Protein AF-A0A4S8M3P1-F1 (afdb_monomer)

Mean predicted aligned error: 14.75 Å

Solvent-accessible surface area (backbone atoms only — not comparable to full-atom values): 5981 Å² total; per-residue (Å²): 112,68,70,58,55,51,53,52,51,60,42,32,70,36,84,88,34,70,47,25,62,52,47,48,73,71,73,42,89,77,49,73,67,58,51,52,50,52,53,49,51,52,53,50,50,53,54,53,48,54,56,52,50,53,53,49,52,51,51,55,54,56,51,41,70,40,85,92,31,60,85,59,82,70,84,71,87,62,93,62,74,78,78,76,73,85,63,55,74,72,56,48,52,60,59,74,77,104

Foldseek 3Di:
DVVVVVVLVVLLPPPPHPSVVVVCCVPPDDDPVNVVVVVVVVVVVVVVVVVVVVVVVVVVVVQCVPVVCVVPDDDDDDPPPPPPPPDDPVVVVVVVVD

Sequence (98 aa):
EETIVDMIQEAADDPRNTWSRIISGVIGPRTSKEYISAVSAIIRHRWESRGLRKARYFWKKAAKKNPNNVDLVTPSASDLSEFVEVLSPERQRAVEEL

Radius of gyration: 22.59 Å; Cα contacts (8 Å, |Δi|>4): 25; chains: 1; bounding box: 47×36×52 Å

Organism: Dendrothele bispora (strain CBS 962.96) (NCBI:txid1314807)

Structure (mmCIF, N/CA/C/O backbone):
data_AF-A0A4S8M3P1-F1
#
_entry.id   AF-A0A4S8M3P1-F1
#
loop_
_atom_site.group_PDB
_atom_site.id
_atom_site.type_symbol
_atom_site.label_atom_id
_atom_site.label_alt_id
_atom_site.label_comp_id
_atom_site.label_asym_id
_atom_site.label_entity_id
_atom_site.label_seq_id
_atom_site.pdbx_PDB_ins_code
_atom_site.Cartn_x
_atom_site.Cartn_y
_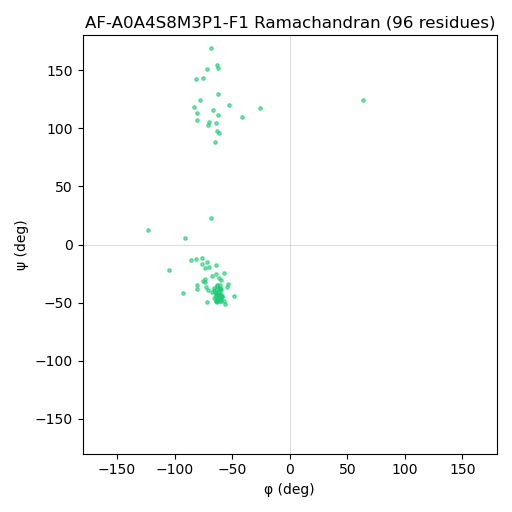atom_site.Cartn_z
_atom_site.occupancy
_atom_site.B_iso_or_equiv
_atom_site.auth_seq_id
_atom_site.auth_comp_id
_atom_site.auth_asym_id
_atom_site.auth_atom_id
_atom_site.pdbx_PDB_model_num
ATOM 1 N N . GLU A 1 1 ? -26.228 -18.543 2.828 1.00 52.44 1 GLU A N 1
ATOM 2 C CA . GLU A 1 1 ? -25.362 -17.382 3.128 1.00 52.44 1 GLU A CA 1
ATOM 3 C C . GLU A 1 1 ? -25.835 -16.643 4.376 1.00 52.44 1 GLU A C 1
ATOM 5 O O . GLU A 1 1 ? -25.005 -16.445 5.252 1.00 52.44 1 GLU A O 1
ATOM 10 N N . GLU A 1 2 ? -27.138 -16.361 4.527 1.00 61.34 2 GLU A N 1
ATOM 11 C CA . GLU A 1 2 ? -27.735 -15.808 5.769 1.00 61.34 2 GLU A CA 1
ATOM 12 C C . GLU A 1 2 ? -27.306 -16.552 7.043 1.00 61.34 2 GLU A C 1
ATOM 14 O O . GLU A 1 2 ? -26.832 -15.936 7.987 1.00 61.34 2 GLU A O 1
ATOM 19 N N . THR A 1 3 ? -27.305 -17.887 7.019 1.00 75.62 3 THR A N 1
ATOM 20 C CA . THR A 1 3 ? -26.980 -18.712 8.196 1.00 75.62 3 THR A CA 1
ATOM 21 C C . THR A 1 3 ? -25.581 -18.485 8.776 1.00 75.62 3 THR A C 1
ATOM 23 O O . THR A 1 3 ? -25.380 -18.664 9.969 1.00 75.62 3 THR A O 1
ATOM 26 N N . ILE A 1 4 ? -24.590 -18.120 7.954 1.00 78.88 4 ILE A N 1
ATOM 27 C CA . ILE A 1 4 ? -23.220 -17.864 8.436 1.00 78.88 4 ILE A CA 1
ATOM 28 C C . ILE A 1 4 ? -23.128 -16.458 9.027 1.00 78.88 4 ILE A C 1
ATOM 30 O O . ILE A 1 4 ? -22.445 -16.256 10.029 1.00 78.88 4 ILE A O 1
ATOM 34 N N . VAL A 1 5 ? -23.814 -15.494 8.413 1.00 77.75 5 VAL A N 1
ATOM 35 C CA . VAL A 1 5 ? -23.860 -14.112 8.900 1.00 77.75 5 VAL A CA 1
ATOM 36 C C . VAL A 1 5 ? -24.533 -14.062 10.271 1.00 77.75 5 VAL A C 1
ATOM 38 O O . VAL A 1 5 ? -23.983 -13.436 11.174 1.00 77.75 5 VAL A O 1
ATOM 41 N N . ASP A 1 6 ? -25.627 -14.799 10.455 1.00 81.19 6 ASP A N 1
ATOM 42 C CA . ASP A 1 6 ? -26.349 -14.881 11.729 1.00 81.19 6 ASP A CA 1
ATOM 43 C C . ASP A 1 6 ? -25.481 -15.499 12.834 1.00 81.19 6 ASP A C 1
ATOM 45 O O . ASP A 1 6 ? -25.391 -14.956 13.933 1.00 81.19 6 ASP A O 1
ATOM 49 N N . MET A 1 7 ? -24.740 -16.571 12.526 1.00 81.25 7 MET A N 1
ATOM 50 C CA . MET A 1 7 ? -23.794 -17.177 13.474 1.00 81.25 7 MET A CA 1
ATOM 51 C C . MET A 1 7 ? -22.660 -16.222 13.867 1.00 81.25 7 MET A C 1
ATOM 53 O O . MET A 1 7 ? -22.190 -16.251 15.004 1.00 81.25 7 MET A O 1
ATOM 57 N N . ILE A 1 8 ? -22.189 -15.388 12.935 1.00 77.56 8 ILE A N 1
ATOM 58 C CA . ILE A 1 8 ? -21.155 -14.384 13.216 1.00 77.56 8 ILE A CA 1
ATOM 59 C C . ILE A 1 8 ? -21.726 -13.261 14.085 1.00 77.56 8 ILE A C 1
ATOM 61 O O . ILE A 1 8 ? -21.031 -12.801 14.987 1.00 77.56 8 ILE A O 1
ATOM 65 N N . GLN A 1 9 ? -22.966 -12.832 13.839 1.00 77.25 9 GLN A N 1
ATOM 66 C CA . GLN A 1 9 ? -23.640 -11.817 14.651 1.00 77.25 9 GLN A CA 1
ATOM 67 C C . GLN A 1 9 ? -23.904 -12.321 16.073 1.00 77.25 9 GLN A C 1
ATOM 69 O O . GLN A 1 9 ? -23.523 -11.657 17.030 1.00 77.25 9 GLN A O 1
ATOM 74 N N . GLU A 1 10 ? -24.421 -13.539 16.227 1.00 81.06 10 GLU A N 1
ATOM 75 C CA . GLU A 1 10 ? -24.655 -14.147 17.541 1.00 81.06 10 GLU A CA 1
ATOM 76 C C . GLU A 1 10 ? -23.338 -14.347 18.317 1.00 81.06 10 GLU A C 1
ATOM 78 O O . GLU A 1 10 ? -23.247 -14.078 19.515 1.00 81.06 10 GLU A O 1
ATOM 83 N N . ALA A 1 11 ? -22.262 -14.730 17.619 1.00 78.50 11 ALA A N 1
ATOM 84 C CA . ALA A 1 11 ? -20.919 -14.793 18.189 1.00 78.50 11 ALA A CA 1
ATOM 85 C C . ALA A 1 11 ? -20.343 -13.410 18.550 1.00 78.50 11 ALA A C 1
ATOM 87 O O . ALA A 1 11 ? -19.480 -13.320 19.425 1.00 78.50 11 ALA A O 1
ATOM 88 N N . ALA A 1 12 ? -20.775 -12.341 17.880 1.00 76.25 12 ALA A N 1
ATOM 89 C CA . ALA A 1 12 ? -20.351 -10.971 18.156 1.00 76.25 12 ALA A CA 1
ATOM 90 C C . ALA A 1 12 ? -21.001 -10.393 19.416 1.00 76.25 12 ALA A C 1
ATOM 92 O O . ALA A 1 12 ? -20.373 -9.578 20.095 1.00 76.25 12 ALA A O 1
ATOM 93 N N . ASP A 1 13 ? -22.225 -10.826 19.718 1.00 79.31 13 ASP A N 1
ATOM 94 C CA . ASP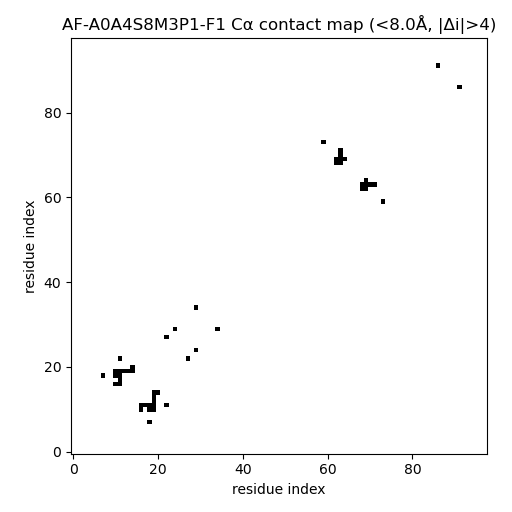 A 1 13 ? -23.014 -10.345 20.851 1.00 79.31 13 ASP A CA 1
ATOM 95 C C . ASP A 1 13 ? -22.541 -10.917 22.198 1.00 79.31 13 ASP A C 1
ATOM 97 O O . ASP A 1 13 ? -22.840 -10.341 23.246 1.00 79.31 13 ASP A O 1
ATOM 101 N N . ASP A 1 14 ? -21.748 -11.998 22.201 1.00 83.50 14 ASP A N 1
ATOM 102 C CA . ASP A 1 14 ? -21.086 -12.499 23.410 1.00 83.50 14 ASP A CA 1
ATOM 103 C C . ASP A 1 14 ? -19.809 -11.684 23.728 1.00 83.50 14 ASP A C 1
ATOM 105 O O . ASP A 1 14 ? -18.795 -11.814 23.029 1.00 83.50 14 ASP A O 1
ATOM 109 N N . PRO A 1 15 ? -19.772 -10.912 24.836 1.00 76.06 15 PRO A N 1
ATOM 110 C CA . PRO A 1 15 ? -18.613 -10.098 25.219 1.00 76.06 15 PRO A CA 1
ATOM 111 C C . PRO A 1 15 ? -17.355 -10.915 25.540 1.00 76.06 15 PRO A C 1
ATOM 113 O O . PRO A 1 15 ? -16.255 -10.366 25.614 1.00 76.06 15 PRO A O 1
ATOM 116 N N . ARG A 1 16 ? -17.501 -12.222 25.790 1.00 81.44 16 ARG A N 1
ATOM 117 C CA . ARG A 1 16 ? -16.380 -13.141 26.041 1.00 81.44 16 ARG A CA 1
ATOM 118 C C . ARG A 1 16 ? -15.789 -13.698 24.752 1.00 81.44 16 ARG A C 1
ATOM 120 O O . ARG A 1 16 ? -14.695 -14.264 24.774 1.00 81.44 16 ARG A O 1
ATOM 127 N N . ASN A 1 17 ? -16.486 -13.530 23.635 1.00 81.69 17 ASN A N 1
ATOM 128 C CA . ASN A 1 17 ? -16.041 -13.994 22.340 1.00 81.69 17 ASN A CA 1
ATOM 129 C C . ASN A 1 17 ? -15.042 -13.004 21.728 1.00 81.69 17 ASN A C 1
ATOM 131 O O . ASN A 1 17 ? -15.189 -11.787 21.823 1.00 81.69 17 ASN A O 1
ATOM 135 N N . THR A 1 18 ? -14.024 -13.528 21.048 1.00 79.38 18 THR A N 1
ATOM 136 C CA . THR A 1 18 ? -13.023 -12.715 20.341 1.00 79.38 18 THR A CA 1
ATOM 137 C C . THR A 1 18 ? -13.660 -11.871 19.231 1.00 79.38 18 THR A C 1
ATOM 139 O O . THR A 1 18 ? -13.180 -10.771 18.944 1.00 79.38 18 THR A O 1
ATOM 142 N N . TRP A 1 19 ? -14.770 -12.344 18.653 1.00 78.00 19 TRP A N 1
ATOM 143 C CA . TRP A 1 19 ? -15.539 -11.623 17.641 1.00 78.00 19 TRP A CA 1
ATOM 144 C C . TRP A 1 19 ? -16.087 -10.285 18.146 1.00 78.00 19 TRP A C 1
ATOM 146 O O . TRP A 1 19 ? -15.974 -9.297 17.423 1.00 78.00 19 TRP A O 1
ATOM 156 N N . SER A 1 20 ? -16.545 -10.197 19.400 1.00 75.00 20 SER A N 1
ATOM 157 C CA . SER A 1 20 ? -17.019 -8.935 19.996 1.00 75.00 20 SER A CA 1
ATOM 158 C C . SER A 1 20 ? -15.927 -7.851 20.022 1.00 75.00 20 SER A C 1
ATOM 160 O O . SER A 1 20 ? -16.171 -6.681 19.710 1.00 75.00 20 SER A O 1
ATOM 162 N N . ARG A 1 21 ? -14.672 -8.239 20.296 1.00 73.69 21 ARG A N 1
ATOM 163 C CA . ARG A 1 21 ? -13.511 -7.332 20.313 1.00 73.69 21 ARG A CA 1
ATOM 164 C C . ARG A 1 21 ? -13.085 -6.896 18.913 1.00 73.69 21 ARG A C 1
ATOM 166 O O . ARG A 1 21 ? -12.644 -5.766 18.726 1.00 73.69 21 ARG A O 1
ATOM 173 N N . ILE A 1 22 ? -13.184 -7.793 17.934 1.00 76.94 22 ILE A N 1
ATOM 174 C CA . ILE A 1 22 ? -12.835 -7.486 16.542 1.00 76.94 22 ILE A CA 1
ATOM 175 C C . ILE A 1 22 ? -13.894 -6.561 15.938 1.00 76.94 22 ILE A C 1
ATOM 177 O O . ILE A 1 22 ? -13.555 -5.521 15.379 1.00 76.94 22 ILE A O 1
ATOM 181 N N . ILE A 1 23 ? -15.173 -6.904 16.086 1.00 73.50 23 ILE A N 1
ATOM 182 C CA . ILE A 1 23 ? -16.284 -6.188 15.455 1.00 73.50 23 ILE A CA 1
ATOM 183 C C . ILE A 1 23 ? -16.439 -4.782 16.035 1.00 73.50 23 ILE A C 1
ATOM 185 O O . ILE A 1 23 ? -16.591 -3.832 15.269 1.00 73.50 23 ILE A O 1
ATOM 189 N N . SER A 1 24 ? -16.293 -4.606 17.351 1.00 67.25 24 SER A N 1
ATOM 190 C CA . SER A 1 24 ? -16.285 -3.270 17.967 1.00 67.25 24 SER A CA 1
ATOM 191 C C . SER A 1 24 ? -15.144 -2.379 17.458 1.00 67.25 24 SER A C 1
ATOM 193 O O . SER A 1 24 ? -15.359 -1.188 17.258 1.00 67.25 24 SER A O 1
ATOM 195 N N . GLY A 1 25 ? -13.964 -2.931 17.157 1.00 66.88 25 GLY A N 1
ATOM 196 C CA . GLY A 1 25 ? -12.867 -2.181 16.527 1.00 66.88 25 GLY A CA 1
ATOM 197 C C . GLY A 1 25 ? -13.079 -1.874 15.036 1.00 66.88 25 GLY A C 1
ATOM 198 O O . GLY A 1 25 ? -12.454 -0.963 14.494 1.00 66.88 25 GLY A O 1
ATOM 199 N N . VAL A 1 26 ? -13.958 -2.622 14.360 1.00 69.31 26 VAL A N 1
ATOM 200 C CA . VAL A 1 26 ? -14.255 -2.458 12.926 1.00 69.31 26 VAL A CA 1
ATOM 201 C C . VAL A 1 26 ? -15.448 -1.524 12.687 1.00 69.31 26 VAL A C 1
ATOM 203 O O . VAL A 1 26 ? -15.385 -0.696 11.777 1.00 69.31 26 VAL A O 1
ATOM 206 N N . ILE A 1 27 ? -16.508 -1.647 13.494 1.00 69.69 27 ILE A N 1
ATOM 207 C CA . ILE A 1 27 ? -17.795 -0.941 13.346 1.00 69.69 27 ILE A CA 1
ATOM 208 C C . ILE A 1 27 ? -17.944 0.203 14.363 1.00 69.69 27 ILE A C 1
ATOM 210 O O . ILE A 1 27 ? -18.712 1.138 14.142 1.00 69.69 27 ILE A O 1
ATOM 214 N N . GLY A 1 28 ? -17.209 0.160 15.475 1.00 68.69 28 GLY A N 1
ATOM 215 C CA . GLY A 1 28 ? -17.284 1.176 16.519 1.00 68.69 28 GLY A CA 1
ATOM 216 C C . GLY A 1 28 ? -16.724 2.542 16.101 1.00 68.69 28 GLY A C 1
ATOM 217 O O . GLY A 1 28 ? -16.079 2.683 15.055 1.00 68.69 28 GLY A O 1
ATOM 218 N N . PRO A 1 29 ? -16.963 3.583 16.919 1.00 69.56 29 PRO A N 1
ATOM 219 C CA . PRO A 1 29 ? -16.484 4.927 16.639 1.00 69.56 29 PRO A CA 1
ATOM 220 C C . PRO A 1 29 ? -14.955 4.938 16.609 1.00 69.56 29 PRO A C 1
ATOM 222 O O . PRO A 1 29 ? -14.298 4.777 17.638 1.00 69.56 29 PRO A O 1
ATOM 225 N N . ARG A 1 30 ? -14.385 5.149 15.418 1.00 71.62 30 ARG A N 1
ATOM 226 C CA . ARG A 1 30 ? -12.936 5.289 15.267 1.00 71.62 30 ARG A CA 1
ATOM 227 C C . ARG A 1 30 ? -12.450 6.496 16.043 1.00 71.62 30 ARG A C 1
ATOM 229 O O . ARG A 1 30 ? -12.952 7.611 15.883 1.00 71.62 30 ARG A O 1
ATOM 236 N N . THR A 1 31 ? -11.425 6.286 16.850 1.00 78.38 31 THR A N 1
ATOM 237 C CA . THR A 1 31 ? -10.776 7.382 17.556 1.00 78.38 31 THR A CA 1
ATOM 238 C C . THR A 1 31 ? -9.970 8.230 16.569 1.00 78.38 31 THR A C 1
ATOM 240 O O . THR A 1 31 ? -9.440 7.739 15.570 1.00 78.38 31 THR A O 1
ATOM 243 N N . SER A 1 32 ? -9.812 9.523 16.863 1.00 81.94 32 SER A N 1
ATOM 244 C CA . SER A 1 32 ? -8.980 10.423 16.044 1.00 81.94 32 SER A CA 1
ATOM 245 C C . SER A 1 32 ? -7.548 9.883 15.852 1.00 81.94 32 SER A C 1
ATOM 247 O O . SER A 1 32 ? -6.968 9.994 14.772 1.00 81.94 32 SER A O 1
ATOM 249 N N . LYS A 1 33 ? -7.004 9.190 16.864 1.00 84.44 33 LYS A N 1
ATOM 250 C CA . LYS A 1 33 ? -5.684 8.540 16.806 1.00 84.44 33 LYS A CA 1
ATOM 251 C C . LYS A 1 33 ? -5.621 7.417 15.768 1.00 84.44 33 LYS A C 1
ATOM 253 O O . LYS A 1 33 ? -4.648 7.338 15.021 1.00 84.44 33 LYS A O 1
ATOM 258 N N . GLU A 1 34 ? -6.645 6.569 15.699 1.00 81.88 34 GLU A N 1
ATOM 259 C CA . GLU A 1 34 ? -6.724 5.483 14.712 1.00 81.88 34 GLU A CA 1
ATOM 260 C C . GLU A 1 34 ? -6.838 6.030 13.292 1.00 81.88 34 GLU A C 1
ATOM 262 O O . GLU A 1 34 ? -6.183 5.522 12.384 1.00 81.88 34 GLU A O 1
ATOM 267 N N . TYR A 1 35 ? -7.599 7.111 13.107 1.00 84.25 35 TYR A N 1
ATOM 268 C CA . TYR A 1 35 ? -7.705 7.772 11.811 1.00 84.25 35 TYR A CA 1
ATOM 269 C C . TYR A 1 35 ? -6.361 8.353 11.355 1.00 84.25 35 TYR A C 1
ATOM 271 O O . TYR A 1 35 ? -5.920 8.093 10.237 1.00 84.25 35 TYR A O 1
ATOM 279 N N . ILE A 1 36 ? -5.665 9.080 12.233 1.00 88.75 36 ILE A N 1
ATOM 280 C CA . ILE A 1 36 ? -4.334 9.634 11.941 1.00 88.75 36 ILE A CA 1
ATOM 281 C C . ILE A 1 36 ? -3.338 8.517 11.616 1.00 88.75 36 ILE A C 1
ATOM 283 O O . ILE A 1 36 ? -2.574 8.635 10.655 1.00 88.75 36 ILE A O 1
ATOM 287 N N . SER A 1 37 ? -3.361 7.424 12.383 1.00 88.12 37 SER A N 1
ATOM 288 C CA . SER A 1 37 ? -2.519 6.251 12.134 1.00 88.12 37 SER A CA 1
ATOM 289 C C . SER A 1 37 ? -2.795 5.647 10.754 1.00 88.12 37 SER A C 1
ATOM 291 O O . SER A 1 37 ? -1.866 5.459 9.967 1.00 88.12 37 SER A O 1
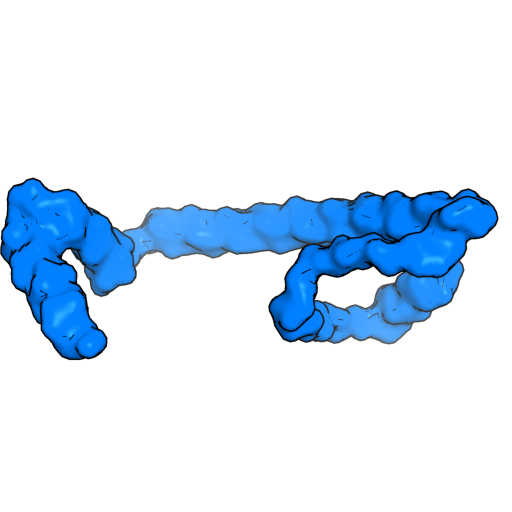ATOM 293 N N . ALA A 1 38 ? -4.069 5.436 10.409 1.00 86.31 38 ALA A N 1
ATOM 294 C CA . ALA A 1 38 ? -4.473 4.891 9.117 1.00 86.31 38 ALA A CA 1
ATOM 295 C C . ALA A 1 38 ? -4.050 5.797 7.951 1.00 86.31 38 ALA A C 1
ATOM 297 O O . ALA A 1 38 ? -3.446 5.328 6.987 1.00 86.31 38 ALA A O 1
ATOM 298 N N . VAL A 1 39 ? -4.297 7.107 8.052 1.00 90.25 39 VAL A N 1
ATOM 299 C CA . VAL A 1 39 ? -3.871 8.086 7.040 1.00 90.25 39 VAL A CA 1
ATOM 300 C C . VAL A 1 39 ? -2.349 8.076 6.879 1.00 90.25 39 VAL A C 1
ATOM 302 O O . VAL A 1 39 ? -1.849 8.039 5.754 1.00 90.25 39 VAL A O 1
ATOM 305 N N . SER A 1 40 ? -1.604 8.047 7.984 1.00 92.31 40 SER A N 1
ATOM 306 C CA . SER A 1 40 ? -0.137 8.013 7.958 1.00 92.31 40 SER A CA 1
ATOM 307 C C . SER A 1 40 ? 0.387 6.736 7.301 1.00 92.31 40 SER A C 1
ATOM 309 O O . SER A 1 40 ? 1.289 6.801 6.462 1.00 92.31 40 SER A O 1
ATOM 311 N N . ALA A 1 41 ? -0.212 5.585 7.617 1.00 91.31 41 ALA A N 1
ATOM 312 C CA . ALA A 1 41 ? 0.118 4.306 6.997 1.00 91.31 41 ALA A CA 1
ATOM 313 C C . ALA A 1 41 ? -0.145 4.327 5.483 1.00 91.31 41 ALA A C 1
ATOM 315 O O . ALA A 1 41 ? 0.711 3.909 4.705 1.00 91.31 41 ALA A O 1
ATOM 316 N N . ILE A 1 42 ? -1.279 4.886 5.049 1.00 92.19 42 ILE A N 1
ATOM 317 C CA . ILE A 1 42 ? -1.618 5.028 3.624 1.00 92.19 42 ILE A CA 1
ATOM 318 C C . ILE A 1 42 ? -0.600 5.920 2.906 1.00 92.19 42 ILE A C 1
ATOM 320 O O . ILE A 1 42 ? -0.114 5.564 1.831 1.00 92.19 42 ILE A O 1
ATOM 324 N N . ILE A 1 43 ? -0.258 7.076 3.483 1.00 92.38 43 ILE A N 1
ATOM 325 C CA . ILE A 1 43 ? 0.729 7.992 2.896 1.00 92.38 43 ILE A CA 1
ATOM 326 C C . ILE A 1 43 ? 2.082 7.28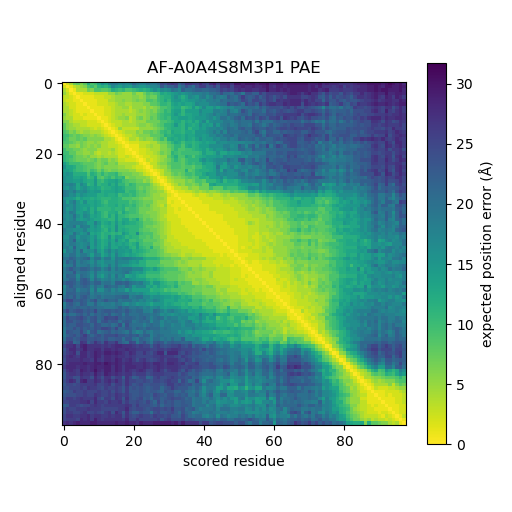9 2.772 1.00 92.38 43 ILE A C 1
ATOM 328 O O . ILE A 1 43 ? 2.674 7.296 1.692 1.00 92.38 43 ILE A O 1
ATOM 332 N N . ARG A 1 44 ? 2.544 6.631 3.839 1.00 92.44 44 ARG A N 1
ATOM 333 C CA . ARG A 1 44 ? 3.799 5.874 3.843 1.00 92.44 44 ARG A CA 1
ATOM 334 C C . ARG A 1 44 ? 3.815 4.796 2.758 1.00 92.44 44 ARG A C 1
ATOM 336 O O . ARG A 1 44 ? 4.749 4.757 1.959 1.00 92.44 44 ARG A O 1
ATOM 343 N N . HIS A 1 45 ? 2.759 3.992 2.658 1.00 90.06 45 HIS A N 1
ATOM 344 C CA . HIS A 1 45 ? 2.653 2.964 1.624 1.00 90.06 45 HIS A CA 1
ATOM 345 C C . HIS A 1 45 ? 2.687 3.540 0.208 1.00 90.06 45 HIS A C 1
ATOM 347 O O . HIS A 1 45 ? 3.307 2.947 -0.676 1.00 90.06 45 HIS A O 1
ATOM 353 N N . ARG A 1 46 ? 2.071 4.705 -0.034 1.00 87.00 46 ARG A N 1
ATOM 354 C CA . ARG A 1 46 ? 2.151 5.382 -1.341 1.00 87.00 46 ARG A CA 1
ATOM 355 C C . ARG A 1 46 ? 3.581 5.795 -1.679 1.00 87.00 46 ARG A C 1
ATOM 357 O O . ARG A 1 46 ? 4.008 5.634 -2.822 1.00 87.00 46 ARG A O 1
ATOM 364 N N . TRP A 1 47 ? 4.324 6.307 -0.702 1.00 86.12 47 TRP A N 1
ATOM 365 C CA . TRP A 1 47 ? 5.732 6.666 -0.873 1.00 86.12 47 TRP A CA 1
ATOM 366 C C . TRP A 1 47 ? 6.600 5.448 -1.198 1.00 86.12 47 TRP A C 1
ATOM 368 O O . TRP A 1 47 ? 7.324 5.458 -2.195 1.00 86.12 47 TRP A O 1
ATOM 378 N N . GLU A 1 48 ? 6.472 4.379 -0.415 1.00 87.44 48 GLU A N 1
ATOM 379 C CA . GLU A 1 48 ? 7.213 3.131 -0.624 1.00 87.44 48 GLU A CA 1
ATOM 380 C C . GLU A 1 48 ? 6.872 2.499 -1.986 1.00 87.44 48 GLU A C 1
ATOM 382 O O . GLU A 1 48 ? 7.765 2.137 -2.757 1.00 87.44 48 GLU A O 1
ATOM 387 N N . SER A 1 49 ? 5.585 2.469 -2.348 1.00 84.81 49 SER A N 1
ATOM 388 C CA . SER A 1 49 ? 5.114 1.922 -3.629 1.00 84.81 49 SER A CA 1
ATOM 389 C C . SER A 1 49 ? 5.678 2.677 -4.832 1.00 84.81 49 SER A C 1
ATOM 391 O O . SER A 1 49 ? 6.049 2.060 -5.831 1.00 84.81 49 SER A O 1
ATOM 393 N N . ARG A 1 50 ? 5.803 4.010 -4.748 1.00 82.00 50 ARG A N 1
ATOM 394 C CA . ARG A 1 50 ? 6.418 4.822 -5.812 1.00 82.00 50 ARG A CA 1
ATOM 395 C C . ARG A 1 50 ? 7.887 4.467 -6.033 1.00 82.00 50 ARG A C 1
ATOM 397 O O . ARG A 1 50 ? 8.315 4.359 -7.183 1.00 82.00 50 ARG A O 1
ATOM 404 N N . GLY A 1 51 ? 8.647 4.269 -4.955 1.00 79.75 51 GLY A N 1
ATOM 405 C CA . GLY A 1 51 ? 10.048 3.847 -5.036 1.00 79.75 51 GLY A CA 1
ATOM 406 C C . GLY A 1 51 ? 10.190 2.467 -5.679 1.00 79.75 51 GLY A C 1
ATOM 407 O O . GLY A 1 51 ? 10.932 2.295 -6.650 1.00 79.75 51 GLY A O 1
ATOM 408 N N . LEU A 1 52 ? 9.396 1.505 -5.205 1.00 81.62 52 LEU A N 1
ATOM 409 C CA . LEU A 1 52 ? 9.389 0.140 -5.730 1.00 81.62 52 LEU A CA 1
ATOM 410 C C . LEU A 1 52 ? 8.946 0.075 -7.198 1.00 81.62 52 LEU A C 1
ATOM 412 O O . LEU A 1 52 ? 9.505 -0.709 -7.962 1.00 81.62 52 LEU A O 1
ATOM 416 N N . ARG A 1 53 ? 8.005 0.926 -7.633 1.00 80.25 53 ARG A N 1
ATOM 417 C CA . ARG A 1 53 ? 7.560 0.993 -9.037 1.00 80.25 53 ARG A CA 1
ATOM 418 C C . ARG A 1 53 ? 8.710 1.345 -9.981 1.00 80.25 53 ARG A C 1
ATOM 420 O O . ARG A 1 53 ? 8.868 0.685 -11.008 1.00 80.25 53 ARG A O 1
ATOM 427 N N . LYS A 1 54 ? 9.536 2.333 -9.622 1.00 74.06 54 LYS A N 1
ATOM 428 C CA . LYS A 1 54 ? 10.707 2.733 -10.422 1.00 74.06 54 LYS A CA 1
ATOM 429 C C . LYS A 1 54 ? 11.743 1.617 -10.500 1.00 74.06 54 LYS A C 1
ATOM 431 O O . LYS A 1 54 ? 12.168 1.260 -11.597 1.00 74.06 54 LYS A O 1
ATOM 436 N N . ALA A 1 55 ? 12.096 1.033 -9.354 1.00 77.88 55 ALA A N 1
ATOM 437 C CA . ALA A 1 55 ? 13.038 -0.081 -9.300 1.00 77.88 55 ALA A CA 1
ATOM 438 C C . ALA A 1 55 ? 12.538 -1.265 -10.139 1.00 77.88 55 ALA A C 1
ATOM 440 O O . ALA A 1 55 ? 13.275 -1.815 -10.952 1.00 77.88 55 ALA A O 1
ATOM 441 N N . ARG A 1 56 ? 11.255 -1.612 -10.018 1.00 80.19 56 ARG A N 1
ATOM 442 C CA . ARG A 1 56 ? 10.646 -2.690 -10.794 1.00 80.19 56 ARG A CA 1
ATOM 443 C C . ARG A 1 56 ? 10.689 -2.429 -12.294 1.00 80.19 56 ARG A C 1
ATOM 445 O O . ARG A 1 56 ? 10.998 -3.343 -13.050 1.00 80.19 56 ARG A O 1
ATOM 452 N N . TYR A 1 57 ? 10.362 -1.215 -12.727 1.00 76.56 57 TYR A N 1
ATOM 453 C CA . TYR A 1 57 ? 10.411 -0.850 -14.139 1.00 76.56 57 TYR A CA 1
ATOM 454 C C . TYR A 1 57 ? 11.833 -0.956 -14.696 1.00 76.56 57 TYR A C 1
ATOM 456 O O . TYR A 1 57 ? 12.038 -1.577 -15.739 1.00 76.56 57 TYR A O 1
ATOM 464 N N . PHE A 1 58 ? 12.815 -0.433 -13.954 1.00 77.62 58 PHE A N 1
ATOM 465 C CA . PHE A 1 58 ? 14.229 -0.559 -14.291 1.00 77.62 58 PHE A CA 1
ATOM 466 C C . PHE A 1 58 ? 14.641 -2.027 -14.448 1.00 77.62 58 PHE A C 1
ATOM 468 O O . PHE A 1 58 ? 15.171 -2.403 -15.490 1.00 77.62 58 PHE A O 1
ATOM 475 N N . TRP A 1 59 ? 14.333 -2.875 -13.463 1.00 77.88 59 TRP A N 1
ATOM 476 C CA . TRP A 1 59 ? 14.691 -4.293 -13.508 1.00 77.88 59 TRP A CA 1
ATOM 477 C C . TRP A 1 59 ? 13.964 -5.057 -14.617 1.00 77.88 59 TRP A C 1
ATOM 479 O O . TRP A 1 59 ? 14.582 -5.884 -15.280 1.00 77.88 59 TRP A O 1
ATOM 489 N N . LYS A 1 60 ? 12.690 -4.744 -14.890 1.00 79.06 60 LYS A N 1
ATOM 490 C CA . LYS A 1 60 ? 11.953 -5.310 -16.033 1.00 79.06 60 LYS A CA 1
ATOM 491 C C . LYS A 1 60 ? 12.616 -4.951 -17.362 1.00 79.06 60 LYS A C 1
ATOM 493 O O . LYS A 1 60 ? 12.806 -5.827 -18.201 1.00 79.06 60 LYS A O 1
ATOM 498 N N . LYS A 1 61 ? 12.999 -3.686 -17.550 1.00 80.00 61 LYS A N 1
ATOM 499 C CA . LYS A 1 61 ? 13.721 -3.245 -18.750 1.00 80.00 61 LYS A CA 1
ATOM 500 C C . LYS A 1 61 ? 15.097 -3.893 -18.859 1.00 80.00 61 LYS A C 1
ATOM 502 O O . LYS A 1 61 ? 15.449 -4.381 -19.926 1.00 80.00 61 LYS A O 1
ATOM 507 N N . ALA A 1 62 ? 15.856 -3.930 -17.767 1.00 81.12 62 ALA A N 1
ATOM 508 C CA . ALA A 1 62 ? 17.175 -4.551 -17.731 1.00 81.12 62 ALA A CA 1
ATOM 509 C C . ALA A 1 62 ? 17.109 -6.049 -18.067 1.00 81.12 62 ALA A C 1
ATOM 511 O O . ALA A 1 62 ? 17.906 -6.522 -18.870 1.00 81.12 62 ALA A O 1
ATOM 512 N N . ALA A 1 63 ? 16.123 -6.775 -17.531 1.00 78.44 63 ALA A N 1
ATOM 513 C CA . ALA A 1 63 ? 15.927 -8.193 -17.822 1.00 78.44 63 ALA A CA 1
ATOM 514 C C . ALA A 1 63 ? 15.676 -8.455 -19.315 1.00 78.44 63 ALA A C 1
ATOM 516 O O . ALA A 1 63 ? 16.246 -9.396 -19.862 1.00 78.44 63 ALA A O 1
ATOM 517 N N . LYS A 1 64 ? 14.900 -7.590 -19.984 1.00 80.50 64 LYS A N 1
ATOM 518 C CA . LYS A 1 64 ? 14.615 -7.686 -21.427 1.00 80.50 64 LYS A CA 1
ATOM 519 C C . LYS A 1 64 ? 15.796 -7.339 -22.337 1.00 80.50 64 LYS A C 1
ATOM 521 O O . LYS A 1 64 ? 15.746 -7.654 -23.519 1.00 80.50 64 LYS A O 1
ATOM 526 N N . LYS A 1 65 ? 16.860 -6.708 -21.823 1.00 82.19 65 LYS A N 1
ATOM 527 C CA . LYS A 1 65 ? 18.092 -6.474 -22.604 1.00 82.19 65 LYS A CA 1
ATOM 528 C C . LYS A 1 65 ? 18.863 -7.768 -22.878 1.00 82.19 65 LYS A C 1
ATOM 530 O O . LYS A 1 65 ? 19.699 -7.788 -23.774 1.00 82.19 65 LYS A O 1
ATOM 535 N N . ASN A 1 66 ? 18.614 -8.831 -22.110 1.00 81.56 66 ASN A N 1
ATOM 536 C CA . ASN A 1 66 ? 19.190 -10.140 -22.386 1.00 81.56 66 ASN A CA 1
ATOM 537 C C . ASN A 1 66 ? 18.403 -10.807 -23.535 1.00 81.56 66 ASN A C 1
ATOM 539 O O . ASN A 1 66 ? 17.190 -10.978 -23.385 1.00 81.56 66 ASN A O 1
ATOM 543 N N . PRO A 1 67 ? 19.058 -11.218 -24.638 1.00 84.75 67 PRO A N 1
ATOM 544 C CA . PRO A 1 67 ? 18.390 -11.834 -25.788 1.00 84.75 67 PRO A CA 1
ATOM 545 C C . PRO A 1 67 ? 17.590 -13.097 -25.434 1.00 84.75 67 PRO A C 1
ATOM 547 O O . PRO A 1 67 ? 16.601 -13.391 -26.094 1.00 84.75 67 PRO A O 1
ATOM 550 N N . ASN A 1 68 ? 17.939 -13.797 -24.350 1.00 84.12 68 ASN A N 1
ATOM 551 C CA . ASN A 1 68 ? 17.210 -14.986 -23.893 1.00 84.12 68 ASN A CA 1
ATOM 552 C C . ASN A 1 68 ? 15.876 -14.667 -23.189 1.00 84.12 68 ASN A C 1
ATOM 554 O O . ASN A 1 68 ? 15.090 -15.573 -22.934 1.00 84.12 68 ASN A O 1
ATOM 558 N N . ASN A 1 69 ? 15.624 -13.399 -22.850 1.00 79.50 69 ASN A N 1
ATOM 559 C CA . ASN A 1 69 ? 14.497 -12.973 -22.015 1.00 79.50 69 ASN A CA 1
ATOM 560 C C . ASN A 1 69 ? 13.591 -11.940 -22.707 1.00 79.50 69 ASN A C 1
ATOM 562 O O . ASN A 1 69 ? 12.773 -11.303 -22.040 1.00 79.50 69 ASN A O 1
ATOM 566 N N . VAL A 1 70 ? 13.745 -11.729 -24.017 1.00 78.62 70 VAL A N 1
ATOM 567 C CA . VAL A 1 70 ? 13.008 -10.692 -24.766 1.00 78.62 70 VAL A CA 1
ATOM 568 C C . VAL A 1 70 ? 11.495 -10.914 -24.671 1.00 78.62 70 VAL A C 1
ATOM 570 O O . VAL A 1 70 ? 10.752 -9.987 -24.332 1.00 78.62 70 VAL A O 1
ATOM 573 N N . ASP A 1 71 ? 11.071 -12.167 -24.846 1.00 78.25 71 ASP A N 1
ATOM 574 C CA . ASP A 1 71 ? 9.664 -12.584 -24.819 1.00 78.25 71 ASP A CA 1
ATOM 575 C C . ASP A 1 71 ? 9.186 -13.009 -23.421 1.00 78.25 71 ASP A C 1
ATOM 577 O O . ASP A 1 71 ? 8.056 -13.466 -23.243 1.00 78.25 71 ASP A O 1
ATOM 581 N N . LEU A 1 72 ? 10.029 -12.846 -22.393 1.00 77.44 72 LEU A N 1
ATOM 582 C CA . LEU A 1 72 ? 9.686 -13.223 -21.028 1.00 77.44 72 LEU A CA 1
ATOM 583 C C . LEU A 1 72 ? 8.613 -12.274 -20.472 1.00 77.44 72 LEU A C 1
ATOM 585 O O . LEU A 1 72 ? 8.877 -11.124 -20.093 1.00 77.44 72 LEU A O 1
ATOM 589 N N . VAL A 1 73 ? 7.380 -12.774 -20.389 1.00 68.06 73 VAL A N 1
ATOM 590 C CA . VAL A 1 73 ? 6.261 -12.084 -19.742 1.00 68.06 73 VAL A CA 1
ATOM 591 C C . VAL A 1 73 ? 6.496 -12.092 -18.234 1.00 68.06 73 VAL A C 1
ATOM 593 O O . VAL A 1 73 ? 6.309 -13.097 -17.555 1.00 68.06 73 VAL A O 1
ATOM 596 N N . THR A 1 74 ? 6.928 -10.954 -17.688 1.00 61.84 74 THR A N 1
ATOM 597 C CA . THR A 1 74 ? 7.067 -10.800 -16.236 1.00 61.84 74 THR A CA 1
ATOM 598 C C . THR A 1 74 ? 5.713 -10.438 -15.633 1.00 61.84 74 THR A C 1
ATOM 600 O O . THR A 1 74 ? 5.203 -9.353 -15.950 1.00 61.84 74 THR A O 1
ATOM 603 N N . PRO A 1 75 ? 5.136 -11.271 -14.743 1.00 59.47 75 PRO A N 1
ATOM 604 C CA . PRO A 1 75 ? 3.860 -10.959 -14.117 1.00 59.47 75 PRO A CA 1
ATOM 605 C C . PRO A 1 75 ? 3.930 -9.565 -13.484 1.00 59.47 75 PRO A C 1
ATOM 607 O O . PRO A 1 75 ? 4.815 -9.238 -12.678 1.00 59.47 75 PRO A O 1
ATOM 610 N N . SER A 1 76 ? 3.055 -8.673 -13.952 1.00 57.91 76 SER A N 1
ATOM 611 C CA . SER A 1 76 ? 2.782 -7.410 -13.274 1.00 57.91 76 SER A CA 1
ATOM 612 C C . SER A 1 76 ? 2.181 -7.714 -11.903 1.00 57.91 76 SER A C 1
ATOM 614 O O . SER A 1 76 ? 1.630 -8.785 -11.680 1.00 57.91 76 SER A O 1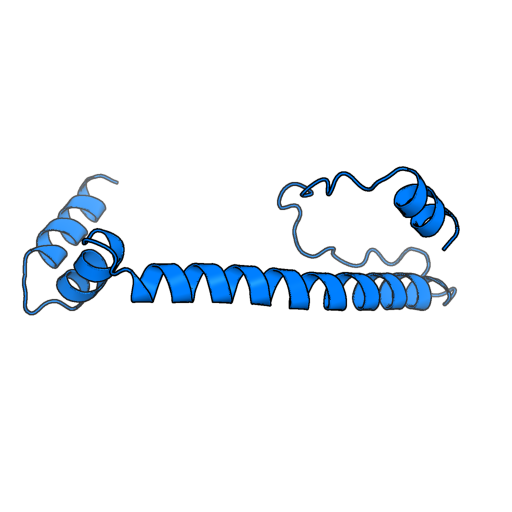
ATOM 616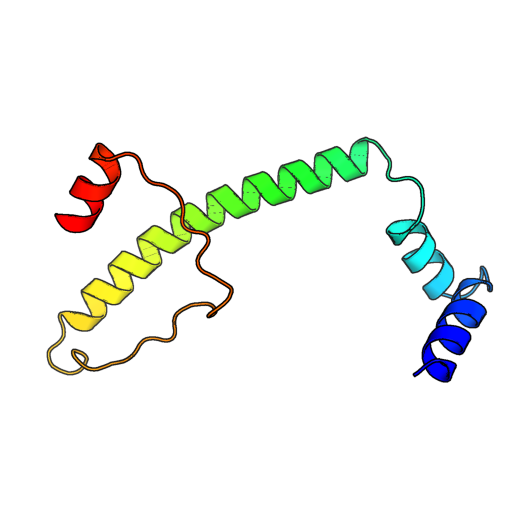 N N . ALA A 1 77 ? 2.342 -6.802 -10.944 1.00 52.19 77 ALA A N 1
ATOM 617 C CA . ALA A 1 77 ? 1.657 -6.970 -9.672 1.00 52.19 77 ALA A CA 1
ATOM 618 C C . ALA A 1 77 ? 0.271 -6.470 -10.003 1.00 52.19 77 ALA A C 1
ATOM 620 O O . ALA A 1 77 ? 0.122 -5.272 -10.228 1.00 52.19 77 ALA A O 1
ATOM 621 N N . SER A 1 78 ? -0.648 -7.425 -10.100 1.00 46.81 78 SER A N 1
ATOM 622 C CA . SER A 1 78 ? -2.092 -7.259 -10.159 1.00 46.81 78 SER A CA 1
ATOM 623 C C . SER A 1 78 ? -2.662 -6.506 -11.368 1.00 46.81 78 SER A C 1
ATOM 625 O O . SER A 1 78 ? -2.406 -5.320 -11.539 1.00 46.81 78 SER A O 1
ATOM 627 N N . ASP A 1 79 ? -3.580 -7.162 -12.084 1.00 46.72 79 ASP A N 1
ATOM 628 C CA . ASP A 1 79 ? -4.622 -6.543 -12.929 1.00 46.72 79 ASP A CA 1
ATOM 629 C C . ASP A 1 79 ? -5.683 -5.796 -12.087 1.00 46.72 79 ASP A C 1
ATOM 631 O O . ASP A 1 79 ? -6.827 -5.613 -12.501 1.00 46.72 79 ASP A O 1
ATOM 635 N N . LEU A 1 80 ? -5.338 -5.383 -10.861 1.00 48.34 80 LEU A N 1
ATOM 636 C CA . LEU A 1 80 ? -6.166 -4.453 -10.107 1.00 48.34 80 LEU A CA 1
ATOM 637 C C . LEU A 1 80 ? -6.107 -3.146 -10.883 1.00 48.34 80 LEU A C 1
ATOM 639 O O . LEU A 1 80 ? -5.009 -2.610 -11.041 1.00 48.34 80 LEU A O 1
ATOM 643 N N . SER A 1 81 ? -7.268 -2.723 -11.403 1.00 41.56 81 SER A N 1
ATOM 644 C CA . SER A 1 81 ? -7.451 -1.605 -12.332 1.00 41.56 81 SER A CA 1
ATOM 645 C C . SER A 1 81 ? -6.340 -0.581 -12.180 1.00 41.56 81 SER A C 1
ATOM 647 O O . SER A 1 81 ? -6.184 -0.022 -11.087 1.00 41.56 81 SER A O 1
ATOM 649 N N . GLU A 1 82 ? -5.564 -0.378 -13.245 1.00 48.53 82 GLU A N 1
ATOM 650 C CA . GLU A 1 82 ? -4.541 0.654 -13.295 1.00 48.53 82 GLU A CA 1
ATOM 651 C C . GLU A 1 82 ? -5.112 1.918 -12.658 1.00 48.53 82 GLU A C 1
ATOM 653 O O . GLU A 1 82 ? -6.022 2.551 -13.191 1.00 48.53 82 GLU A O 1
ATOM 658 N N . PHE A 1 83 ? -4.608 2.278 -11.477 1.00 50.12 83 PHE A N 1
ATOM 659 C CA . PHE A 1 83 ? -4.725 3.651 -11.034 1.00 50.12 83 PHE A CA 1
ATOM 660 C C . P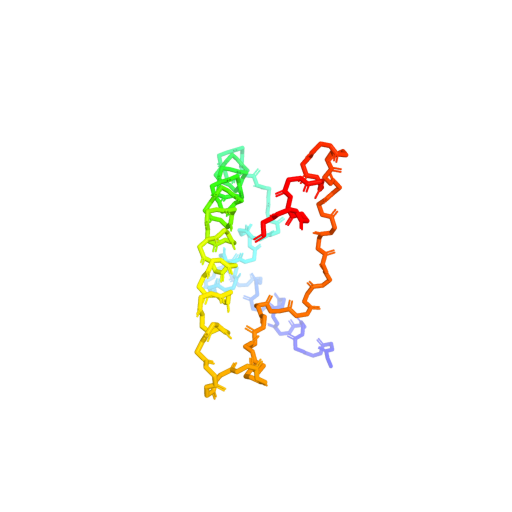HE A 1 83 ? -3.966 4.442 -12.093 1.00 50.12 83 PHE A C 1
ATOM 662 O O . PHE A 1 83 ? -2.733 4.497 -12.070 1.00 50.12 83 PHE A O 1
ATOM 669 N N . VAL A 1 84 ? -4.707 4.971 -13.069 1.00 56.28 84 VAL A N 1
ATOM 670 C CA . VAL A 1 84 ? -4.203 5.907 -14.063 1.00 56.28 84 VAL A CA 1
ATOM 671 C C . VAL A 1 84 ? -3.816 7.146 -13.274 1.00 56.28 84 VAL A C 1
ATOM 673 O O . VAL A 1 84 ? -4.622 8.031 -12.994 1.00 56.28 84 VAL A O 1
ATOM 676 N N . GLU A 1 85 ? -2.574 7.159 -12.798 1.00 62.78 85 GLU A N 1
ATOM 677 C CA . GLU A 1 85 ? -1.960 8.356 -12.256 1.00 62.78 85 GLU A CA 1
ATOM 678 C C . GLU A 1 85 ? -1.886 9.322 -13.435 1.00 62.78 85 GLU A C 1
ATOM 680 O O . GLU A 1 85 ? -1.094 9.117 -14.351 1.00 62.78 85 GLU A O 1
ATOM 685 N N . VAL A 1 86 ? -2.776 10.318 -13.459 1.00 72.38 86 VAL A N 1
ATOM 686 C CA . VAL A 1 86 ? -2.766 11.370 -14.478 1.00 72.38 86 VAL A CA 1
ATOM 687 C C . VAL A 1 86 ? -1.451 12.124 -14.316 1.00 72.38 86 VAL A C 1
ATOM 689 O O . VAL A 1 86 ? -1.289 12.956 -13.420 1.00 72.38 86 VAL A O 1
ATOM 692 N N . LEU A 1 87 ? -0.468 11.758 -15.134 1.00 70.81 87 LEU A N 1
ATOM 693 C CA . LEU A 1 87 ? 0.827 12.411 -15.167 1.00 70.81 87 LEU A CA 1
ATOM 694 C C . LEU A 1 87 ? 0.677 13.754 -15.880 1.00 70.81 87 LEU A C 1
ATOM 696 O O . LEU A 1 87 ? -0.073 13.891 -16.846 1.00 70.81 87 LEU A O 1
ATOM 700 N N . SER A 1 88 ? 1.404 14.763 -15.404 1.00 81.38 88 SER A N 1
ATOM 701 C CA . SER A 1 88 ? 1.525 16.009 -16.153 1.00 81.38 88 SER A CA 1
ATOM 702 C C . SER A 1 88 ? 2.215 15.740 -17.501 1.00 81.38 88 SER A C 1
ATOM 704 O O . SER A 1 88 ? 3.040 14.823 -17.585 1.00 81.38 88 SER A O 1
ATOM 706 N N . PRO A 1 89 ? 1.946 16.543 -18.547 1.00 80.75 89 PRO A N 1
ATOM 707 C CA . PRO A 1 89 ? 2.491 16.316 -19.889 1.00 80.75 89 PRO A CA 1
ATOM 708 C C . PRO A 1 89 ? 4.021 16.200 -19.914 1.00 80.75 89 PRO A C 1
ATOM 710 O O . PRO A 1 89 ? 4.582 15.386 -20.640 1.00 80.75 89 PRO A O 1
ATOM 713 N N . GLU A 1 90 ? 4.701 16.979 -19.074 1.00 79.75 90 GLU A N 1
ATOM 714 C CA . GLU A 1 90 ? 6.159 16.952 -18.919 1.00 79.75 90 GLU A CA 1
ATOM 715 C C . GLU A 1 90 ? 6.665 15.616 -18.360 1.00 79.75 90 GLU A C 1
ATOM 717 O O . GLU A 1 90 ? 7.670 15.079 -18.819 1.00 79.75 90 GLU A O 1
ATOM 722 N N . ARG A 1 91 ? 5.949 15.047 -17.382 1.00 72.69 91 ARG A N 1
ATOM 723 C CA . ARG A 1 91 ? 6.306 13.757 -16.778 1.00 72.69 91 ARG A CA 1
ATOM 724 C C . ARG A 1 91 ? 6.003 12.593 -17.706 1.00 72.69 91 ARG A C 1
ATOM 726 O O . ARG A 1 91 ? 6.731 11.609 -17.668 1.00 72.69 91 ARG A O 1
ATOM 733 N N . GLN A 1 92 ? 4.961 12.714 -18.521 1.00 77.81 92 GLN A N 1
ATOM 734 C CA . GLN A 1 92 ? 4.612 11.708 -19.514 1.00 77.81 92 GLN A CA 1
ATOM 735 C C . GLN A 1 92 ? 5.724 11.572 -20.566 1.00 77.81 92 GLN A C 1
ATOM 737 O O . GLN A 1 92 ? 6.229 10.471 -20.771 1.00 77.81 92 GLN A O 1
ATOM 742 N N . ARG A 1 93 ? 6.207 12.697 -21.118 1.00 77.94 93 ARG A N 1
ATOM 743 C CA . ARG A 1 93 ? 7.341 12.700 -22.063 1.00 77.94 93 ARG A CA 1
ATOM 744 C C . ARG A 1 93 ? 8.606 12.090 -21.462 1.00 77.94 93 ARG A C 1
ATOM 746 O O . ARG A 1 93 ? 9.231 11.243 -22.083 1.00 77.94 93 ARG A O 1
ATOM 753 N N . ALA A 1 94 ? 8.939 12.446 -20.220 1.00 72.06 94 ALA A N 1
ATOM 754 C CA . ALA A 1 94 ? 10.120 11.906 -19.546 1.00 72.06 94 ALA A CA 1
ATOM 755 C C . ALA A 1 94 ? 10.049 10.384 -19.293 1.00 72.06 94 ALA A C 1
ATOM 757 O O . ALA A 1 94 ? 11.082 9.738 -19.151 1.00 72.06 94 ALA A O 1
ATOM 758 N N . VAL A 1 95 ? 8.847 9.803 -19.196 1.00 68.00 95 VAL A N 1
ATOM 759 C CA . VAL A 1 95 ? 8.657 8.347 -19.071 1.00 68.00 95 VAL A CA 1
ATOM 760 C C . VAL A 1 95 ? 8.758 7.650 -20.428 1.00 68.00 95 VAL A C 1
ATOM 762 O O . VAL A 1 95 ? 9.259 6.530 -20.483 1.00 68.00 95 VAL A O 1
ATOM 765 N N . GLU A 1 96 ? 8.299 8.298 -21.497 1.00 70.12 96 GLU A N 1
ATOM 766 C CA . GLU A 1 96 ? 8.355 7.787 -22.874 1.00 70.12 96 GLU A CA 1
ATOM 767 C C . GLU A 1 96 ? 9.771 7.839 -23.471 1.00 70.12 96 GLU A C 1
ATOM 769 O O . GLU A 1 96 ? 10.121 6.984 -24.280 1.00 70.12 96 GLU A O 1
ATOM 774 N N . GLU A 1 97 ? 10.596 8.798 -23.041 1.00 68.12 97 GLU A N 1
ATOM 775 C CA . GLU A 1 97 ? 12.006 8.929 -23.447 1.00 68.12 97 GLU A CA 1
ATOM 776 C C . GLU A 1 97 ? 12.975 8.004 -22.681 1.00 68.12 97 GLU A C 1
ATOM 778 O O . GLU A 1 97 ? 14.131 7.853 -23.082 1.00 68.12 97 GLU A O 1
ATOM 783 N N . LEU A 1 98 ? 12.529 7.376 -21.586 1.00 49.47 98 LEU A N 1
ATOM 784 C CA . LEU A 1 98 ? 13.297 6.376 -20.826 1.00 49.47 98 LEU A CA 1
ATOM 785 C C . LEU A 1 98 ? 13.178 4.983 -21.436 1.00 49.47 98 LEU A C 1
ATOM 78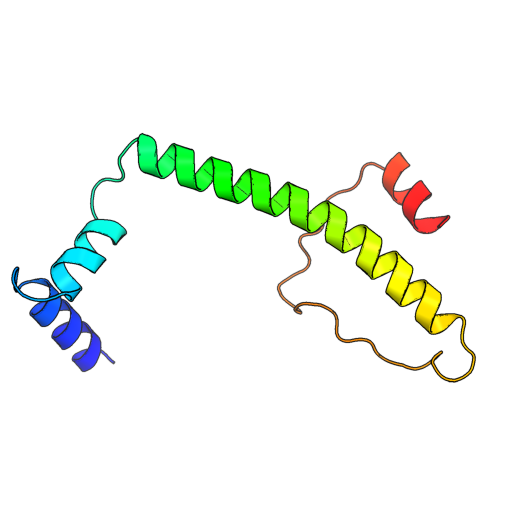7 O O . LEU A 1 98 ? 14.015 4.106 -21.098 1.00 49.47 98 LEU A O 1
#

pLDDT: mean 75.27, std 11.35, range [41.56, 92.44]

Secondary st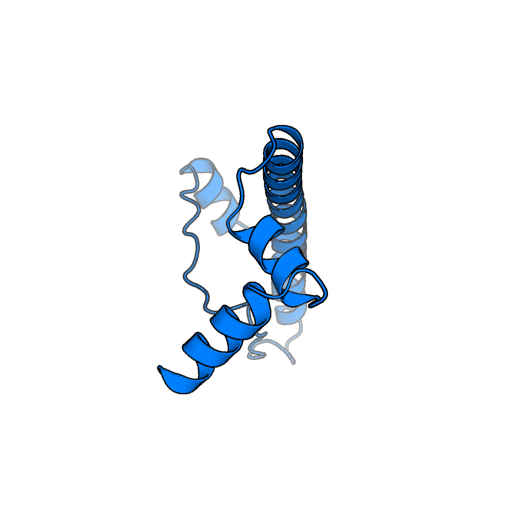ructure (DSSP, 8-state):
-HHHHHHHHHHHH-TTSHHHHHHHHHHS---HHHHHHHHHHHHHHHHHHHHHHHHHHHHHHHHHTSGGGTT--PPPS--S--------HHHHHHHH--